Protein AF-A0A8X6MPZ2-F1 (afdb_monomer_lite)

Foldseek 3Di:
DVVVVVVVVVVVVVVVVVVVVVVVVVCLVVDPPPLSVVLVPDPDDVVSVVSVVVVVVVVVVVVVVVVVVVVVVVVPDDDDDDDDDDDPDDDDDDDDDDDPPD

pLDDT: mean 75.84, std 12.5, range [50.62, 95.56]

Radius of gyration: 30.94 Å; chains: 1; bounding box: 60×36×83 Å

Structure (mmCIF, N/CA/C/O backbone):
data_AF-A0A8X6MPZ2-F1
#
_entry.id   AF-A0A8X6MPZ2-F1
#
loop_
_atom_site.group_PDB
_atom_site.id
_atom_site.type_symbol
_atom_site.label_atom_id
_atom_site.label_alt_id
_atom_site.label_comp_id
_atom_site.label_asym_id
_atom_site.label_entity_id
_atom_site.label_seq_id
_atom_site.pdbx_PDB_ins_code
_atom_site.Cartn_x
_atom_site.Cartn_y
_atom_site.Cartn_z
_atom_site.occupancy
_atom_site.B_iso_or_equiv
_atom_site.auth_seq_id
_atom_site.auth_comp_id
_atom_site.auth_asym_id
_atom_site.auth_atom_id
_atom_site.pdbx_PDB_model_num
ATOM 1 N N . ASP A 1 1 ? 13.200 -24.434 33.448 1.00 60.41 1 ASP A N 1
ATOM 2 C CA . ASP A 1 1 ? 13.807 -23.261 32.797 1.00 60.41 1 ASP A CA 1
ATOM 3 C C . ASP A 1 1 ? 12.953 -22.696 31.654 1.00 60.41 1 ASP A C 1
ATOM 5 O O . ASP A 1 1 ? 12.446 -21.588 31.774 1.00 60.41 1 ASP A O 1
ATOM 9 N N . TYR A 1 2 ? 12.617 -23.511 30.650 1.00 50.62 2 TYR A N 1
ATOM 10 C CA . TYR A 1 2 ? 11.764 -23.177 29.489 1.00 50.62 2 TYR A CA 1
ATOM 11 C C . TYR A 1 2 ? 10.462 -22.388 29.786 1.00 50.62 2 TYR A C 1
ATOM 13 O O . TYR A 1 2 ? 10.103 -21.443 29.088 1.00 50.62 2 TYR A O 1
ATOM 21 N N . ASN A 1 3 ? 9.748 -22.718 30.869 1.00 51.31 3 ASN A N 1
ATOM 22 C CA . ASN A 1 3 ? 8.470 -22.078 31.224 1.00 51.31 3 ASN A CA 1
ATOM 23 C C . ASN A 1 3 ? 8.619 -20.595 31.657 1.00 51.31 3 ASN A C 1
ATOM 25 O O . ASN A 1 3 ? 7.688 -19.796 31.518 1.00 51.31 3 ASN A O 1
ATOM 29 N N . ARG A 1 4 ? 9.798 -20.201 32.165 1.00 54.12 4 ARG A N 1
ATOM 30 C CA . ARG A 1 4 ? 10.096 -18.825 32.604 1.00 54.12 4 ARG A CA 1
ATOM 31 C C . ARG A 1 4 ? 10.378 -17.913 31.402 1.00 54.12 4 ARG A C 1
ATOM 33 O O . ARG A 1 4 ? 9.921 -16.770 31.384 1.00 54.12 4 ARG A O 1
ATOM 40 N N . GLU A 1 5 ? 11.024 -18.449 30.369 1.00 58.06 5 GLU A N 1
ATOM 41 C CA . GLU A 1 5 ? 11.339 -17.746 29.119 1.00 58.06 5 GLU A CA 1
ATOM 42 C C . GLU A 1 5 ? 10.084 -17.470 28.263 1.00 58.06 5 GLU A C 1
ATOM 44 O O . GLU A 1 5 ? 9.913 -16.371 27.724 1.00 58.06 5 GLU A O 1
ATOM 49 N N . TYR A 1 6 ? 9.125 -18.409 28.235 1.00 57.31 6 TYR A N 1
ATOM 50 C CA . TYR A 1 6 ? 7.818 -18.214 27.585 1.00 57.31 6 TYR A CA 1
ATOM 51 C C . TYR A 1 6 ? 6.974 -17.127 28.260 1.00 57.31 6 TYR A C 1
ATOM 53 O O . TYR A 1 6 ? 6.375 -16.289 27.577 1.00 57.31 6 TYR A O 1
ATOM 61 N N . LYS A 1 7 ? 6.950 -17.082 29.601 1.00 57.81 7 LYS A N 1
ATOM 62 C CA . LYS A 1 7 ? 6.292 -15.984 30.334 1.00 57.81 7 LYS A CA 1
ATOM 63 C C . LYS A 1 7 ? 6.954 -14.633 30.046 1.00 57.81 7 LYS A C 1
ATOM 65 O O . LYS A 1 7 ? 6.240 -13.637 29.897 1.00 57.81 7 LYS A O 1
ATOM 70 N N . GLY A 1 8 ? 8.281 -14.603 29.908 1.00 58.81 8 GLY A N 1
ATOM 71 C CA . GLY A 1 8 ? 9.040 -13.415 29.508 1.00 58.81 8 GLY A CA 1
ATOM 72 C C . GLY A 1 8 ? 8.611 -12.889 28.136 1.00 58.81 8 GLY A C 1
ATOM 73 O O . GLY A 1 8 ? 8.176 -11.740 28.025 1.00 58.81 8 GLY A O 1
ATOM 74 N N . ASN A 1 9 ? 8.610 -13.753 27.119 1.00 58.50 9 ASN A N 1
ATOM 75 C CA . ASN A 1 9 ? 8.208 -13.403 25.752 1.00 58.50 9 ASN A CA 1
ATOM 76 C C . ASN A 1 9 ? 6.742 -12.946 25.649 1.00 58.50 9 ASN A C 1
ATOM 78 O O . ASN A 1 9 ? 6.442 -11.933 25.008 1.00 58.50 9 ASN A O 1
ATOM 82 N N . LEU A 1 10 ? 5.823 -13.630 26.338 1.00 60.06 10 LEU A N 1
ATOM 83 C CA . LEU A 1 10 ? 4.405 -13.264 26.352 1.00 60.06 10 LEU A CA 1
ATOM 84 C C . LEU A 1 10 ? 4.175 -11.894 27.010 1.00 60.06 10 LEU A C 1
ATOM 86 O O . LEU A 1 10 ? 3.390 -11.087 26.506 1.00 60.06 10 LEU A O 1
ATOM 90 N N . SER A 1 11 ? 4.880 -11.605 28.108 1.00 62.16 11 SER A N 1
ATOM 91 C CA . SER A 1 11 ? 4.786 -10.317 28.808 1.00 62.16 11 SER A CA 1
ATOM 92 C C . SER A 1 11 ? 5.341 -9.152 27.975 1.00 62.16 11 SER A C 1
ATOM 94 O O . SER A 1 11 ? 4.742 -8.072 27.948 1.00 62.16 11 SER A O 1
ATOM 96 N N . SER A 1 12 ? 6.416 -9.393 27.216 1.00 60.22 12 SER A N 1
ATOM 97 C CA . SER A 1 12 ? 7.041 -8.403 26.333 1.00 60.22 12 SER A CA 1
ATOM 98 C C . SER A 1 12 ? 6.142 -8.070 25.133 1.00 60.22 12 SER A C 1
ATOM 100 O O . SER A 1 12 ? 5.904 -6.898 24.818 1.00 60.22 12 SER A O 1
ATOM 102 N N . ARG A 1 13 ? 5.502 -9.089 24.541 1.00 59.03 13 ARG A N 1
ATOM 103 C CA . ARG A 1 13 ? 4.510 -8.928 23.462 1.00 59.03 13 ARG A CA 1
ATOM 104 C C . ARG A 1 13 ? 3.266 -8.160 23.929 1.00 59.03 13 ARG A C 1
ATOM 106 O O . ARG A 1 13 ? 2.779 -7.283 23.217 1.00 59.03 13 ARG A O 1
ATOM 113 N N . LYS A 1 14 ? 2.798 -8.420 25.157 1.00 64.19 14 LYS A N 1
ATOM 114 C CA . LYS A 1 14 ? 1.654 -7.721 25.779 1.00 64.19 14 LYS A CA 1
ATOM 115 C C . LYS A 1 14 ? 1.952 -6.235 26.026 1.00 64.19 14 LYS A C 1
ATOM 117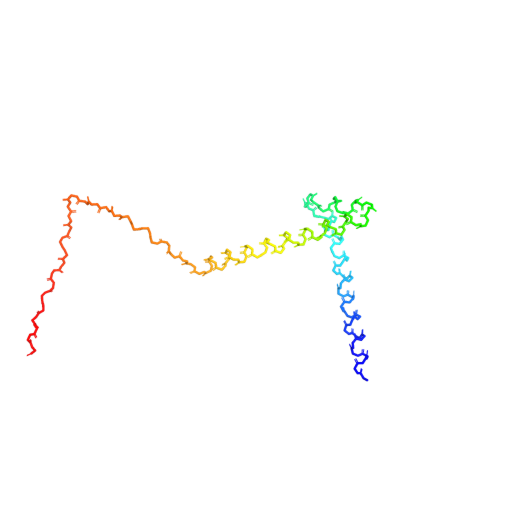 O O . LYS A 1 14 ? 1.082 -5.388 25.829 1.00 64.19 14 LYS A O 1
ATOM 122 N N . ARG A 1 15 ? 3.195 -5.902 26.397 1.00 66.38 15 ARG A N 1
ATOM 123 C CA . ARG A 1 15 ? 3.655 -4.519 26.617 1.00 66.38 15 ARG A CA 1
ATOM 124 C C . ARG A 1 15 ? 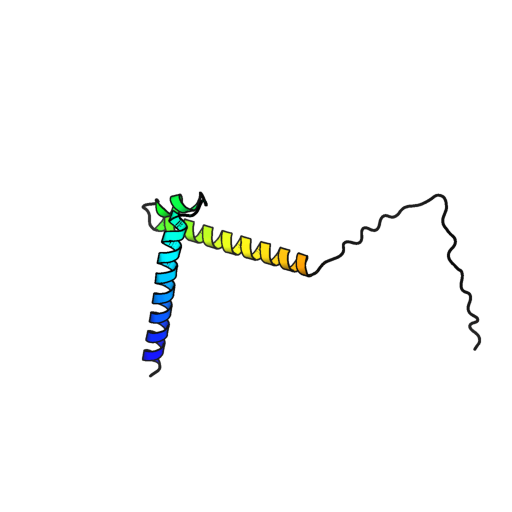3.776 -3.735 25.301 1.00 66.38 15 ARG A C 1
ATOM 126 O O . ARG A 1 15 ? 3.348 -2.582 25.257 1.00 66.38 15 ARG A O 1
ATOM 133 N N . SER A 1 16 ? 4.269 -4.368 24.232 1.00 63.22 16 SER A N 1
ATOM 134 C CA . SER A 1 16 ? 4.302 -3.780 22.881 1.00 63.22 16 SER A CA 1
ATOM 135 C C . SER A 1 16 ? 2.892 -3.521 22.336 1.00 63.22 16 SER A C 1
ATOM 137 O O . SER A 1 16 ? 2.579 -2.406 21.921 1.00 63.22 16 SER A O 1
ATOM 139 N N . PHE A 1 17 ? 1.990 -4.499 22.467 1.00 71.56 17 PHE A N 1
ATOM 140 C CA . PHE A 1 17 ? 0.594 -4.363 22.044 1.00 71.56 17 PHE A CA 1
ATOM 141 C C . PHE A 1 17 ? -0.162 -3.264 22.811 1.00 71.56 17 PHE A C 1
ATOM 143 O O . PHE A 1 17 ? -0.925 -2.509 22.214 1.00 71.56 17 PHE A O 1
ATOM 150 N N . ASN A 1 18 ? 0.083 -3.109 24.117 1.00 71.56 18 ASN A N 1
ATOM 151 C CA . ASN A 1 18 ? -0.519 -2.027 24.904 1.00 71.56 18 ASN A CA 1
ATOM 152 C C . ASN A 1 18 ? -0.033 -0.636 24.470 1.00 71.56 18 ASN A C 1
ATOM 154 O O . ASN A 1 18 ? -0.839 0.293 24.417 1.00 71.56 18 ASN A O 1
ATOM 158 N N . ARG A 1 19 ? 1.253 -0.489 24.122 1.00 74.81 19 ARG A N 1
ATOM 159 C CA . ARG A 1 19 ? 1.790 0.765 23.564 1.00 74.81 19 ARG A CA 1
ATOM 160 C C . ARG A 1 19 ? 1.194 1.063 22.191 1.00 74.81 19 ARG A C 1
ATOM 162 O O . ARG A 1 19 ? 0.766 2.189 21.956 1.00 74.81 19 ARG A O 1
ATOM 169 N N . PHE A 1 20 ? 1.082 0.048 21.338 1.00 75.19 20 PHE A N 1
ATOM 170 C CA . PHE A 1 20 ? 0.438 0.167 20.029 1.00 75.19 20 PHE A CA 1
ATOM 171 C C . PHE A 1 20 ? -1.042 0.543 20.151 1.00 75.19 20 PHE A C 1
ATOM 173 O O . PHE A 1 20 ? -1.513 1.425 19.451 1.00 75.19 20 PHE A O 1
ATOM 180 N N . SER A 1 21 ? -1.766 -0.059 21.095 1.00 73.69 21 SER A N 1
ATOM 181 C CA . SER A 1 21 ? -3.168 0.257 21.387 1.00 73.69 21 SER A CA 1
ATOM 182 C C . SER A 1 21 ? -3.345 1.691 21.893 1.00 73.69 21 SER A C 1
ATOM 184 O O . SER A 1 21 ? -4.262 2.387 21.460 1.00 73.69 21 SER A O 1
ATOM 186 N N . ALA A 1 22 ? -2.454 2.170 22.769 1.00 76.06 22 ALA A N 1
ATOM 187 C CA . ALA A 1 22 ? -2.464 3.559 23.226 1.00 76.06 22 ALA A CA 1
ATOM 188 C C . ALA A 1 22 ? -2.177 4.537 22.074 1.00 76.06 22 ALA A C 1
ATOM 190 O O . ALA A 1 22 ? -2.891 5.525 21.917 1.00 76.06 22 ALA A O 1
ATOM 191 N N . TYR A 1 23 ? -1.196 4.220 21.230 1.00 74.94 23 TYR A N 1
ATOM 192 C CA . TYR A 1 23 ? -0.840 5.022 20.063 1.00 74.94 23 TYR A CA 1
ATOM 193 C C . TYR A 1 23 ? -1.953 5.036 19.005 1.00 74.94 23 TYR A C 1
ATOM 195 O O . TYR A 1 23 ? -2.352 6.103 18.548 1.00 74.94 23 TYR A O 1
ATOM 203 N N . CYS A 1 24 ? -2.549 3.879 18.700 1.00 67.94 24 CYS A N 1
ATOM 204 C CA . CYS A 1 24 ? -3.720 3.770 17.834 1.00 67.94 24 CYS A CA 1
ATOM 205 C C . CYS A 1 24 ? -4.898 4.575 18.378 1.00 67.94 24 CYS A C 1
ATOM 207 O O . CYS A 1 24 ? -5.551 5.247 17.598 1.00 67.94 24 CYS A O 1
ATOM 209 N N . LYS A 1 25 ? -5.166 4.581 19.691 1.00 70.69 25 LYS A N 1
ATOM 210 C CA . LYS A 1 25 ? -6.235 5.419 20.270 1.00 70.69 25 LYS A CA 1
ATOM 211 C C . LYS A 1 25 ? -5.981 6.913 20.059 1.00 70.69 25 LYS A C 1
ATOM 213 O O . LYS A 1 25 ? -6.940 7.647 19.828 1.00 70.69 25 LYS A O 1
ATOM 218 N N . THR A 1 26 ? -4.728 7.355 20.135 1.00 75.38 26 THR A N 1
ATOM 219 C CA . THR A 1 26 ? -4.347 8.746 19.848 1.00 75.38 26 THR A CA 1
ATOM 220 C C . THR A 1 26 ? -4.498 9.059 18.363 1.00 75.38 26 THR A C 1
ATOM 222 O O . THR A 1 26 ? -5.156 10.036 18.012 1.00 75.38 26 THR A O 1
AT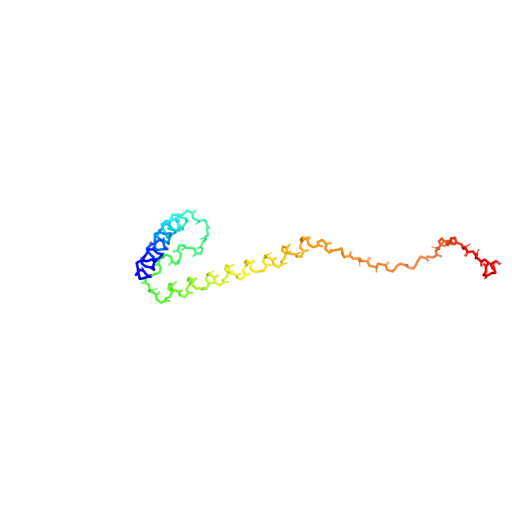OM 225 N N . LEU A 1 27 ? -3.997 8.185 17.487 1.00 71.31 27 LEU A N 1
ATOM 226 C CA . LEU A 1 27 ? -4.146 8.343 16.044 1.00 71.31 27 LEU A CA 1
ATOM 227 C C . LEU A 1 27 ? -5.613 8.312 15.617 1.00 71.31 27 LEU A C 1
ATOM 229 O O . LEU A 1 27 ? -6.023 9.185 14.868 1.00 71.31 27 LEU A O 1
ATOM 233 N N . CYS A 1 28 ? -6.446 7.411 16.142 1.00 62.78 28 CYS A N 1
ATOM 234 C CA . CYS A 1 28 ? -7.886 7.373 15.861 1.00 62.78 28 CYS A CA 1
ATOM 235 C C . CYS A 1 28 ? -8.593 8.691 16.172 1.00 62.78 28 CYS A C 1
ATOM 237 O O . CYS A 1 28 ? -9.560 9.025 15.497 1.00 62.78 28 CYS A O 1
ATOM 239 N N . LYS A 1 29 ? -8.148 9.413 17.208 1.00 66.50 29 LYS A N 1
ATOM 240 C CA . LYS A 1 29 ? -8.723 10.709 17.586 1.00 66.50 29 LYS A CA 1
ATOM 241 C C . LYS A 1 29 ? -8.257 11.850 16.679 1.00 66.50 29 LYS A C 1
ATOM 243 O O . LYS A 1 29 ? -8.987 12.820 16.537 1.00 66.50 29 LYS A O 1
ATOM 248 N N . GLN A 1 30 ? -7.068 11.737 16.087 1.00 68.00 30 GLN A N 1
ATOM 249 C CA . GLN A 1 30 ? -6.478 12.750 15.201 1.00 68.00 30 GLN A CA 1
ATOM 250 C C . GLN A 1 30 ? -6.576 12.409 13.706 1.00 68.00 30 GLN A C 1
ATOM 252 O O . GLN A 1 30 ? -6.157 13.199 12.865 1.00 68.00 30 GLN A O 1
ATOM 257 N N . SER A 1 31 ? -7.120 11.247 13.349 1.00 64.19 31 SER A N 1
ATOM 258 C CA . SER A 1 31 ? -7.210 10.807 11.958 1.00 64.19 31 SER A CA 1
ATOM 259 C C . SER A 1 31 ? -8.387 11.471 11.252 1.00 64.19 31 SER A C 1
ATOM 261 O O . SER A 1 31 ? -9.533 11.290 11.651 1.00 64.19 31 SER A O 1
ATOM 263 N N . LEU A 1 32 ? -8.111 12.127 10.123 1.00 65.38 32 LEU A N 1
ATOM 264 C CA . LEU A 1 32 ? -9.104 12.609 9.148 1.00 65.38 32 LEU A CA 1
ATOM 265 C C . LEU A 1 32 ? -9.810 11.475 8.372 1.00 65.38 32 LEU A C 1
ATOM 267 O O . LEU A 1 32 ? -10.627 11.730 7.490 1.00 65.38 32 LEU A O 1
ATOM 271 N N . ILE A 1 33 ? -9.513 10.211 8.689 1.00 66.56 33 ILE A N 1
ATOM 272 C CA . ILE A 1 33 ? -10.152 9.042 8.081 1.00 66.56 33 ILE A CA 1
ATOM 273 C C . ILE A 1 33 ? -11.568 8.914 8.655 1.00 66.56 33 ILE A C 1
ATOM 275 O O . ILE A 1 33 ? -11.775 8.391 9.753 1.00 66.56 33 ILE A O 1
ATOM 279 N N . THR A 1 34 ? -12.551 9.363 7.878 1.00 63.09 34 THR A N 1
ATOM 280 C CA . THR A 1 34 ? -13.995 9.371 8.186 1.00 63.09 34 THR A CA 1
ATOM 281 C C . THR A 1 34 ? -14.563 8.011 8.620 1.00 63.09 34 THR A C 1
ATOM 283 O O . THR A 1 34 ? -15.594 7.954 9.288 1.00 63.09 34 THR A O 1
ATOM 286 N N . GLY A 1 35 ? -13.880 6.903 8.311 1.00 61.12 35 GLY A N 1
ATOM 287 C CA . GLY A 1 35 ? -14.279 5.550 8.713 1.00 61.12 35 GLY A CA 1
ATOM 288 C C . GLY A 1 35 ? -13.981 5.181 10.175 1.00 61.12 35 GLY A C 1
ATOM 289 O O . GLY A 1 35 ? -14.662 4.326 10.743 1.00 61.12 35 GLY A O 1
ATOM 290 N N . PHE A 1 36 ? -13.003 5.821 10.822 1.00 61.97 36 PHE A N 1
ATOM 291 C CA . PHE A 1 36 ? -12.557 5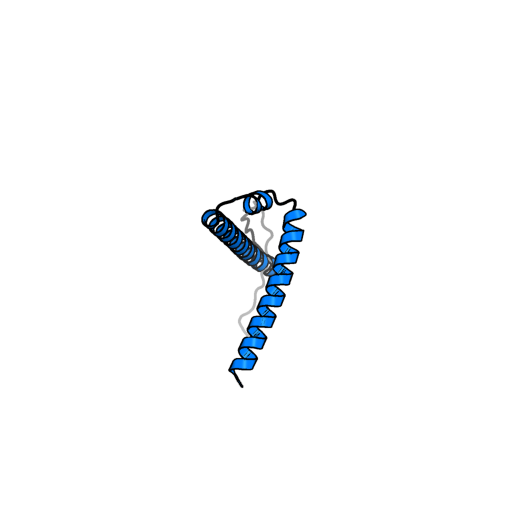.449 12.172 1.00 61.97 36 PHE A CA 1
ATOM 292 C C . PHE A 1 36 ? -13.492 5.845 13.340 1.00 61.97 36 PHE A C 1
ATOM 294 O O . PHE A 1 36 ? -13.672 5.018 14.245 1.00 61.97 36 PHE A O 1
ATOM 301 N N . PRO A 1 37 ? -14.147 7.029 13.365 1.00 57.22 37 PRO A N 1
ATOM 302 C CA . PRO A 1 37 ? -15.044 7.391 14.471 1.00 57.22 37 PRO A CA 1
ATOM 303 C C . PRO A 1 37 ? -16.303 6.505 14.546 1.00 57.22 37 PRO A C 1
ATOM 305 O O . PRO A 1 37 ? -16.796 6.215 15.639 1.00 57.22 37 PRO A O 1
ATOM 308 N N . VAL A 1 38 ? -16.774 5.973 13.410 1.00 61.22 38 VAL A N 1
ATOM 309 C CA . VAL A 1 38 ? -17.929 5.052 13.333 1.00 61.22 38 VAL A CA 1
ATOM 310 C C . VAL A 1 38 ? -17.641 3.697 14.002 1.00 61.22 38 VAL A C 1
ATOM 312 O O . VAL A 1 38 ? -18.532 3.085 14.602 1.00 61.22 38 VAL A O 1
ATOM 315 N N . ILE A 1 39 ? -16.390 3.228 13.947 1.00 56.78 39 ILE A N 1
ATOM 316 C CA . ILE A 1 39 ? -15.948 1.973 14.581 1.00 56.78 39 ILE A CA 1
ATOM 317 C C . ILE A 1 39 ? -15.801 2.161 16.101 1.00 56.78 39 ILE A C 1
ATOM 319 O O . ILE A 1 39 ? -16.090 1.249 16.884 1.00 56.78 39 ILE A O 1
ATOM 323 N N . ALA A 1 40 ? -15.396 3.357 16.542 1.00 59.78 40 ALA A N 1
ATOM 324 C CA . ALA A 1 40 ? -15.257 3.684 17.959 1.00 59.78 40 ALA A CA 1
ATOM 325 C C . ALA A 1 40 ? -16.616 3.818 18.675 1.00 59.78 40 ALA A C 1
ATOM 327 O O . ALA A 1 40 ? -16.736 3.336 19.803 1.00 59.78 40 ALA A O 1
ATOM 328 N N . SER A 1 41 ? -17.624 4.391 18.004 1.00 62.81 41 SER A N 1
ATOM 329 C CA . SER A 1 41 ? -18.930 4.759 18.586 1.00 62.81 41 SER A CA 1
ATOM 330 C C . SER A 1 41 ? -19.964 3.613 18.668 1.00 62.81 41 SER A C 1
ATOM 332 O O . SER A 1 41 ? -20.999 3.734 19.318 1.00 62.81 41 SER A O 1
ATOM 334 N N . THR A 1 42 ? -19.706 2.452 18.051 1.00 60.72 42 THR A N 1
ATOM 335 C CA . THR A 1 42 ? -20.659 1.321 18.068 1.00 60.72 42 THR A CA 1
ATOM 336 C C . THR A 1 42 ? -20.642 0.574 19.418 1.00 60.72 42 THR A C 1
ATOM 338 O O . THR A 1 42 ? -19.602 0.064 19.842 1.00 60.72 42 THR A O 1
ATOM 341 N N . ARG A 1 43 ? -21.813 0.481 20.072 1.00 60.00 43 ARG A N 1
ATOM 342 C CA . ARG A 1 43 ? -22.047 -0.111 21.412 1.00 60.00 43 ARG A CA 1
ATOM 343 C C . ARG A 1 43 ? -22.023 -1.652 21.446 1.00 60.00 43 ARG A C 1
ATOM 345 O O . ARG A 1 43 ? -21.829 -2.222 22.515 1.00 60.00 43 ARG A O 1
ATOM 352 N N . SER A 1 44 ? -22.201 -2.333 20.310 1.00 65.56 44 SER A N 1
ATOM 353 C CA . SER A 1 44 ? -22.275 -3.801 20.225 1.00 65.56 44 SER A CA 1
ATOM 354 C C . SER A 1 44 ? -20.934 -4.447 19.836 1.00 65.56 44 SER A C 1
ATOM 356 O O . SER A 1 44 ? -20.354 -4.169 18.785 1.00 65.56 44 SER A O 1
ATOM 358 N N . LEU A 1 45 ? -20.448 -5.353 20.693 1.00 66.44 45 LEU A N 1
ATOM 359 C CA . LEU A 1 45 ? -19.182 -6.079 20.525 1.00 66.44 45 LEU A CA 1
ATOM 360 C C . LEU A 1 45 ? -19.055 -6.874 19.202 1.00 66.44 45 LEU A C 1
ATOM 362 O O . LEU A 1 45 ? -18.007 -6.735 18.569 1.00 66.44 45 LEU A O 1
ATOM 366 N N . PRO A 1 46 ? -20.060 -7.644 18.725 1.00 73.75 46 PRO A N 1
ATOM 367 C CA . PRO A 1 46 ? -19.885 -8.477 17.526 1.00 73.75 46 PRO A CA 1
ATOM 368 C C . PRO A 1 46 ? -19.831 -7.669 16.219 1.00 73.75 46 PRO A C 1
ATOM 370 O O . PRO A 1 46 ? -19.079 -7.998 15.307 1.00 73.75 46 PRO A O 1
ATOM 373 N N . HIS A 1 47 ? -20.566 -6.558 16.123 1.00 72.25 47 HIS A N 1
ATOM 374 C CA . HIS A 1 47 ? -20.498 -5.689 14.940 1.00 72.25 47 HIS A CA 1
ATOM 375 C C . HIS A 1 47 ? -19.182 -4.906 14.884 1.00 72.25 47 HIS A C 1
ATOM 377 O O . HIS A 1 47 ? -18.690 -4.578 13.803 1.00 72.25 47 HIS A O 1
ATOM 383 N N . LYS A 1 48 ? -18.592 -4.614 16.049 1.00 76.00 48 LYS A N 1
ATOM 384 C CA . LYS A 1 48 ? -17.309 -3.919 16.153 1.00 76.00 48 LYS A CA 1
ATOM 385 C C . LYS A 1 48 ? -16.151 -4.801 15.691 1.00 76.00 48 LYS A C 1
ATOM 387 O O . LYS A 1 48 ? -15.296 -4.320 14.951 1.00 76.00 48 LYS A O 1
ATOM 392 N N . THR A 1 49 ? -16.141 -6.079 16.073 1.00 79.31 49 THR A N 1
ATOM 393 C CA . THR A 1 49 ? -15.110 -7.029 15.625 1.00 79.31 49 THR A CA 1
ATOM 394 C C . THR A 1 49 ? -15.194 -7.288 14.125 1.00 79.31 49 THR A C 1
ATOM 396 O O . THR A 1 49 ? -14.160 -7.251 13.463 1.00 79.31 49 THR A O 1
ATOM 399 N N . LEU A 1 50 ? -16.400 -7.444 13.564 1.00 81.56 50 LEU A N 1
ATOM 400 C CA . LEU A 1 50 ? -16.587 -7.627 12.120 1.00 81.56 50 LEU A CA 1
ATOM 401 C C . LEU A 1 50 ? -16.107 -6.406 11.323 1.00 81.56 50 LEU A C 1
ATOM 403 O O . LEU A 1 50 ? -15.373 -6.561 10.351 1.00 81.56 50 LEU A O 1
ATOM 407 N N . LYS A 1 51 ? -16.440 -5.184 11.760 1.00 77.38 51 LYS A N 1
ATOM 408 C CA . LYS A 1 51 ? -15.958 -3.954 11.104 1.00 77.38 51 LYS A CA 1
ATOM 409 C C . LYS A 1 51 ? -14.434 -3.827 11.137 1.00 77.38 51 LYS A C 1
ATOM 411 O O . LYS A 1 51 ? -13.838 -3.450 10.133 1.00 77.38 51 LYS A O 1
ATOM 416 N N . ILE A 1 52 ? -13.802 -4.156 12.266 1.00 81.75 52 ILE A N 1
ATOM 417 C CA . ILE A 1 52 ? -12.335 -4.158 12.379 1.00 81.75 52 ILE A CA 1
ATOM 418 C C . ILE A 1 52 ? -11.734 -5.220 11.456 1.00 81.75 52 ILE A C 1
ATOM 420 O O . ILE A 1 52 ? -10.751 -4.943 10.778 1.00 81.75 52 ILE A O 1
ATOM 424 N N . PHE A 1 53 ? -12.329 -6.410 11.396 1.00 86.00 53 PHE A N 1
ATOM 425 C CA . PHE A 1 53 ? -11.855 -7.485 10.532 1.00 86.00 53 PHE A CA 1
ATOM 426 C C . PHE A 1 53 ? -11.908 -7.094 9.052 1.00 86.00 53 PHE A C 1
ATOM 428 O O . PHE A 1 53 ? -10.903 -7.210 8.356 1.00 86.00 53 PHE A O 1
ATOM 435 N N . VAL A 1 54 ? -13.035 -6.542 8.594 1.00 86.81 54 VAL A N 1
ATOM 436 C CA . VAL A 1 54 ? -13.180 -6.027 7.223 1.00 86.81 54 VAL A CA 1
ATOM 437 C C . VAL A 1 54 ? -12.156 -4.926 6.940 1.00 86.81 54 VAL A C 1
ATOM 439 O O . VAL A 1 54 ? -11.509 -4.947 5.900 1.00 86.81 54 VAL A O 1
ATOM 442 N N . PHE A 1 55 ? -11.940 -4.003 7.880 1.00 84.19 55 PHE A N 1
ATOM 443 C CA . PHE A 1 55 ? -10.942 -2.944 7.726 1.00 84.19 55 PHE A CA 1
ATOM 444 C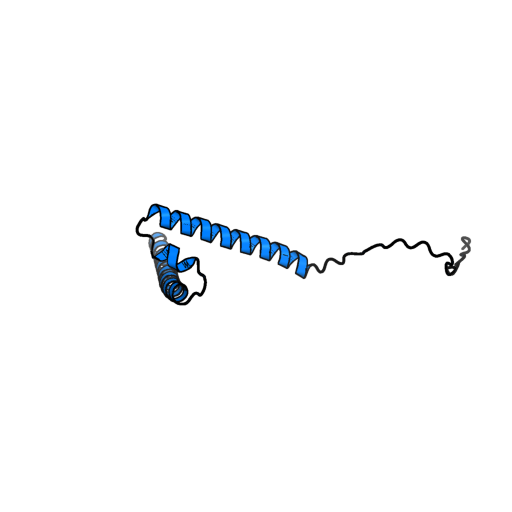 C . PHE A 1 55 ? -9.514 -3.489 7.590 1.00 84.19 55 PHE A C 1
ATOM 446 O O . PHE A 1 55 ? -8.763 -3.053 6.719 1.00 84.19 55 PHE A O 1
ATOM 453 N N . VAL A 1 56 ? -9.145 -4.471 8.416 1.00 87.38 56 VAL A N 1
ATOM 454 C CA . VAL A 1 56 ? -7.839 -5.138 8.329 1.00 87.38 56 VAL A CA 1
ATOM 455 C C . VAL A 1 56 ? -7.696 -5.857 6.990 1.00 87.38 56 VAL A C 1
ATOM 457 O O . VAL A 1 56 ? -6.664 -5.705 6.341 1.00 87.38 56 VAL A O 1
ATOM 460 N N . LEU A 1 57 ? -8.732 -6.567 6.535 1.00 90.94 57 LEU A N 1
ATOM 461 C CA . LEU A 1 57 ? -8.731 -7.202 5.216 1.00 90.94 57 LEU A CA 1
ATOM 462 C C . LEU A 1 57 ? -8.539 -6.182 4.088 1.00 90.94 57 LEU A C 1
ATOM 464 O O . LEU A 1 57 ? -7.721 -6.418 3.200 1.00 90.94 57 LEU A O 1
ATOM 468 N N . CYS A 1 58 ? -9.222 -5.036 4.138 1.00 88.50 58 CYS A N 1
ATOM 469 C CA . CYS A 1 58 ? -9.048 -3.969 3.153 1.00 88.50 58 CYS A CA 1
ATOM 470 C C . CYS A 1 58 ? -7.621 -3.409 3.154 1.00 88.50 58 CYS A C 1
ATOM 472 O O . CYS A 1 58 ? -7.050 -3.223 2.082 1.00 88.50 58 CYS A O 1
ATOM 474 N N . ILE A 1 59 ? -7.017 -3.182 4.326 1.00 90.00 59 ILE A N 1
ATOM 475 C CA . ILE A 1 59 ? -5.619 -2.732 4.417 1.00 90.00 59 ILE A CA 1
ATOM 476 C C . ILE A 1 59 ? -4.674 -3.779 3.829 1.00 90.00 59 ILE A C 1
ATOM 478 O O . ILE A 1 59 ? -3.787 -3.433 3.051 1.00 90.00 59 ILE A O 1
ATOM 482 N N . CYS A 1 60 ? -4.857 -5.055 4.170 1.00 94.38 60 CYS A N 1
ATOM 483 C CA . CYS A 1 60 ? -4.032 -6.132 3.632 1.00 94.38 60 CYS A CA 1
ATOM 484 C C . CYS A 1 60 ? -4.155 -6.231 2.106 1.00 94.38 60 CYS A C 1
ATOM 486 O O . CYS A 1 60 ? -3.135 -6.313 1.424 1.00 94.38 60 CYS A O 1
ATOM 488 N N . GLY A 1 61 ? -5.378 -6.168 1.569 1.00 92.94 61 GLY A N 1
ATOM 489 C CA . GLY A 1 61 ? -5.625 -6.167 0.127 1.00 92.94 61 GLY A CA 1
ATOM 490 C C . GLY A 1 61 ? -4.989 -4.965 -0.572 1.00 92.94 61 GLY A C 1
ATOM 491 O O . GLY A 1 61 ? -4.290 -5.130 -1.569 1.00 92.94 61 GLY A O 1
ATOM 492 N N . PHE A 1 62 ? -5.141 -3.768 -0.001 1.00 92.75 62 PHE A N 1
ATOM 493 C CA . PHE A 1 62 ? -4.523 -2.548 -0.517 1.00 92.75 62 PHE A CA 1
ATOM 494 C C . PHE A 1 62 ? -2.992 -2.642 -0.550 1.00 92.75 62 PHE A C 1
ATOM 496 O O . PHE A 1 62 ? -2.370 -2.318 -1.563 1.00 92.75 62 PHE A O 1
ATOM 503 N N . LEU A 1 63 ? -2.374 -3.125 0.531 1.00 94.69 63 LEU A N 1
ATOM 504 C CA . LEU A 1 63 ? -0.923 -3.304 0.599 1.00 94.69 63 LEU A CA 1
ATOM 505 C C . LEU A 1 63 ? -0.434 -4.361 -0.392 1.00 94.69 63 LEU A C 1
ATOM 507 O O . LEU A 1 63 ? 0.608 -4.166 -1.020 1.00 94.69 63 LEU A O 1
ATOM 511 N N . TYR A 1 64 ? -1.185 -5.451 -0.565 1.00 95.56 64 TYR A N 1
ATOM 512 C CA . TYR A 1 64 ? -0.870 -6.484 -1.547 1.00 95.56 64 TYR A CA 1
ATOM 513 C C . TYR A 1 64 ? -0.889 -5.917 -2.969 1.00 95.56 64 TYR A C 1
ATOM 515 O O . TYR A 1 64 ? 0.100 -6.037 -3.694 1.00 95.56 64 TYR A O 1
ATOM 523 N N . GLN A 1 65 ? -1.972 -5.228 -3.339 1.00 93.81 65 GLN A N 1
ATOM 524 C CA . GLN A 1 65 ? -2.117 -4.633 -4.666 1.00 93.81 65 GLN A CA 1
ATOM 525 C C . GLN A 1 65 ? -1.059 -3.556 -4.929 1.00 93.81 65 GLN A C 1
ATOM 527 O O . GLN A 1 65 ? -0.430 -3.550 -5.986 1.00 93.81 65 GLN A O 1
ATOM 532 N N . THR A 1 66 ? -0.797 -2.694 -3.945 1.00 95.25 66 THR A N 1
ATOM 533 C CA . THR A 1 66 ? 0.242 -1.659 -4.043 1.00 95.25 66 THR A CA 1
ATOM 534 C C . THR A 1 66 ? 1.627 -2.281 -4.211 1.00 95.25 66 THR A C 1
ATOM 536 O O . THR A 1 66 ? 2.411 -1.820 -5.034 1.00 95.25 66 THR A O 1
ATOM 539 N N . SER A 1 67 ? 1.928 -3.365 -3.491 1.00 93.00 67 SER A N 1
ATOM 540 C CA . SER A 1 67 ? 3.213 -4.067 -3.611 1.00 93.00 67 SER A CA 1
ATOM 541 C C . SER A 1 67 ? 3.385 -4.734 -4.976 1.00 93.00 67 SER A C 1
ATOM 543 O O . SER A 1 67 ? 4.485 -4.728 -5.527 1.00 93.00 67 SER A O 1
ATOM 545 N N . ALA A 1 68 ? 2.313 -5.300 -5.535 1.00 91.00 68 ALA A N 1
ATOM 546 C CA . ALA A 1 68 ? 2.332 -5.878 -6.875 1.00 91.00 68 ALA A CA 1
ATOM 547 C C . ALA A 1 68 ? 2.620 -4.805 -7.936 1.00 91.00 68 ALA A C 1
ATOM 549 O O . ALA A 1 68 ? 3.495 -4.994 -8.782 1.00 91.00 68 ALA A O 1
ATOM 550 N N . PHE A 1 69 ? 1.957 -3.651 -7.836 1.00 89.12 69 PHE A N 1
ATOM 551 C CA . PHE A 1 69 ? 2.214 -2.516 -8.720 1.00 89.12 69 PHE A CA 1
ATOM 552 C C . PHE A 1 69 ? 3.632 -1.960 -8.545 1.00 89.12 69 PHE A C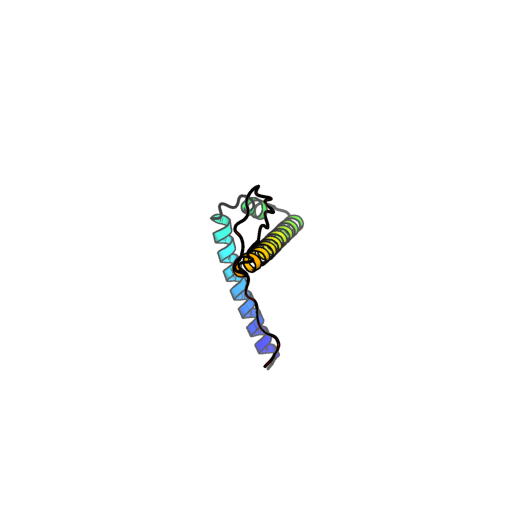 1
ATOM 554 O O . PHE A 1 69 ? 4.315 -1.676 -9.523 1.00 89.12 69 PHE A O 1
ATOM 561 N N . LEU A 1 70 ? 4.120 -1.878 -7.306 1.00 91.19 70 LEU A N 1
ATOM 562 C CA . LEU A 1 70 ? 5.476 -1.421 -7.013 1.00 91.19 70 LEU A CA 1
ATOM 563 C C . LEU A 1 70 ? 6.540 -2.340 -7.629 1.00 91.19 70 LEU A C 1
ATOM 565 O O . LEU A 1 70 ? 7.543 -1.854 -8.140 1.00 91.19 70 LEU A O 1
ATOM 569 N N . ARG A 1 71 ? 6.324 -3.661 -7.629 1.00 89.00 71 ARG A N 1
ATOM 570 C CA . ARG A 1 71 ? 7.218 -4.603 -8.324 1.00 89.00 71 ARG A CA 1
ATOM 571 C C . ARG A 1 71 ? 7.237 -4.365 -9.828 1.00 89.00 71 ARG A C 1
ATOM 573 O O . ARG A 1 71 ? 8.311 -4.384 -10.419 1.00 89.00 71 ARG A O 1
ATOM 580 N N . LEU A 1 72 ? 6.071 -4.125 -10.424 1.00 88.06 72 LEU A N 1
ATOM 581 C CA . LEU A 1 72 ? 5.965 -3.798 -11.843 1.00 88.06 72 LEU A CA 1
ATOM 582 C C . LEU A 1 72 ? 6.671 -2.473 -12.162 1.00 88.06 72 LEU A C 1
ATOM 584 O O . LEU A 1 72 ? 7.378 -2.389 -13.157 1.00 88.06 72 LEU A O 1
ATOM 588 N N . TYR A 1 73 ? 6.559 -1.478 -11.281 1.00 85.50 73 TYR A N 1
ATOM 589 C CA . TYR A 1 73 ? 7.261 -0.201 -11.410 1.00 85.50 73 TYR A CA 1
ATOM 590 C C . TYR A 1 73 ? 8.789 -0.359 -11.339 1.00 85.50 73 TYR A C 1
ATOM 592 O O . TYR A 1 73 ? 9.506 0.169 -12.182 1.00 85.50 73 TYR A O 1
ATOM 600 N N . ILE A 1 74 ? 9.299 -1.129 -10.370 1.00 87.81 74 ILE A N 1
ATOM 601 C CA . ILE A 1 74 ? 10.745 -1.364 -10.201 1.00 87.81 74 ILE A CA 1
ATOM 602 C C . ILE A 1 74 ? 11.332 -2.184 -11.358 1.00 87.81 74 ILE A C 1
ATOM 604 O O . ILE A 1 74 ? 12.509 -2.035 -11.674 1.00 87.81 74 ILE A O 1
ATOM 608 N N . ALA A 1 75 ? 10.536 -3.045 -11.992 1.00 87.62 75 ALA A N 1
ATOM 609 C CA . ALA A 1 75 ? 10.987 -3.863 -13.113 1.00 87.62 75 ALA A CA 1
ATOM 610 C C . ALA A 1 75 ? 11.202 -3.067 -14.415 1.00 87.62 75 ALA A C 1
ATOM 612 O O . ALA A 1 75 ? 11.709 -3.650 -15.368 1.00 87.62 75 ALA A O 1
ATOM 613 N N . TYR A 1 76 ? 10.814 -1.781 -14.464 1.00 79.69 76 TYR A N 1
ATOM 614 C CA . TYR A 1 76 ? 10.882 -0.917 -15.653 1.00 79.69 76 TYR A CA 1
ATOM 615 C C . TYR A 1 76 ? 10.542 -1.650 -16.965 1.00 79.69 76 TYR A C 1
ATOM 617 O O . TYR A 1 76 ? 11.336 -1.614 -17.908 1.00 79.69 76 TYR A O 1
ATOM 625 N N . PRO A 1 77 ? 9.396 -2.356 -17.053 1.00 80.75 77 PRO A N 1
ATOM 626 C CA . PRO A 1 77 ? 9.045 -3.036 -18.286 1.00 80.75 77 PRO A CA 1
ATOM 627 C C . PRO A 1 77 ? 8.818 -1.983 -19.373 1.00 80.75 77 PRO A C 1
ATOM 629 O O . PRO A 1 77 ? 7.929 -1.136 -19.259 1.00 80.75 77 PRO A O 1
ATOM 632 N N . THR A 1 78 ? 9.634 -2.016 -20.422 1.00 76.31 78 THR A N 1
ATOM 633 C CA . THR A 1 78 ? 9.437 -1.169 -21.594 1.00 76.31 78 THR A CA 1
ATOM 634 C C . THR A 1 78 ? 8.340 -1.777 -22.457 1.00 76.31 78 THR A C 1
ATOM 636 O O . THR A 1 78 ? 8.424 -2.925 -22.892 1.00 76.31 78 THR A O 1
ATOM 639 N N . MET A 1 79 ? 7.283 -1.007 -22.699 1.00 74.75 79 MET A N 1
ATOM 640 C CA . MET A 1 79 ? 6.273 -1.371 -23.686 1.00 74.75 79 MET A CA 1
ATOM 641 C C . MET A 1 79 ? 6.805 -0.933 -25.052 1.00 74.75 79 MET A C 1
ATOM 643 O O . MET A 1 79 ? 6.979 0.262 -25.286 1.00 74.75 79 MET A O 1
ATOM 647 N N . VAL A 1 80 ? 7.121 -1.890 -25.926 1.00 71.62 80 VAL A N 1
ATOM 648 C CA . VAL A 1 80 ? 7.468 -1.595 -27.322 1.00 71.62 80 VAL A CA 1
ATOM 649 C C . VAL A 1 80 ? 6.167 -1.553 -28.108 1.00 71.62 80 VAL A C 1
ATOM 651 O O . VAL A 1 80 ? 5.550 -2.587 -28.350 1.00 71.62 80 VAL A O 1
ATOM 654 N N . ASP A 1 81 ? 5.743 -0.347 -28.465 1.00 76.25 81 ASP A N 1
ATOM 655 C CA . ASP A 1 81 ? 4.614 -0.138 -29.362 1.00 76.25 81 ASP A CA 1
ATOM 656 C C . ASP A 1 81 ? 5.123 -0.229 -30.805 1.00 76.25 81 ASP A C 1
ATOM 658 O O . ASP A 1 81 ? 5.844 0.647 -31.285 1.00 76.25 81 ASP A O 1
ATOM 662 N N . ILE A 1 82 ? 4.838 -1.351 -31.469 1.00 77.00 82 ILE A N 1
ATOM 663 C CA . ILE A 1 82 ? 5.287 -1.603 -32.841 1.00 77.00 82 ILE A CA 1
ATOM 664 C C . ILE A 1 82 ? 4.234 -1.014 -33.774 1.00 77.00 82 ILE A C 1
ATOM 666 O O . ILE A 1 82 ? 3.266 -1.680 -34.142 1.00 77.00 82 ILE A O 1
ATOM 670 N N . GLN A 1 83 ? 4.414 0.249 -34.141 1.00 77.88 83 GLN A N 1
ATOM 671 C CA . GLN A 1 83 ? 3.587 0.883 -35.160 1.00 77.88 83 GLN A CA 1
ATOM 672 C C . GLN A 1 83 ? 4.131 0.495 -36.532 1.00 77.88 83 GLN A C 1
ATOM 674 O O . GLN A 1 83 ? 5.262 0.823 -36.888 1.00 77.88 83 GLN A O 1
ATOM 679 N N . ILE A 1 84 ? 3.340 -0.277 -37.275 1.00 80.94 84 ILE A N 1
ATOM 680 C CA . ILE A 1 84 ? 3.668 -0.685 -38.639 1.00 80.94 84 ILE A CA 1
ATOM 681 C C . ILE A 1 84 ? 3.146 0.415 -39.556 1.00 80.94 84 ILE A C 1
ATOM 683 O O . ILE A 1 84 ? 1.943 0.519 -39.789 1.00 80.94 84 ILE A O 1
ATOM 687 N N . GLU A 1 85 ? 4.058 1.250 -40.037 1.00 82.69 85 GLU A N 1
ATOM 688 C CA . GLU A 1 85 ? 3.776 2.255 -41.054 1.00 82.69 85 GLU A CA 1
ATOM 689 C C . GLU A 1 85 ? 4.298 1.751 -42.405 1.00 82.69 85 GLU A C 1
ATOM 691 O O . GLU A 1 85 ? 5.412 1.230 -42.497 1.00 82.69 85 GLU A O 1
ATOM 696 N N . ASN A 1 86 ? 3.480 1.873 -43.452 1.00 81.75 86 ASN A N 1
ATOM 697 C CA . ASN A 1 86 ? 3.829 1.514 -44.826 1.00 81.75 86 ASN A CA 1
ATOM 698 C C . ASN A 1 86 ? 4.069 2.807 -45.623 1.00 81.75 86 ASN A C 1
ATOM 700 O O . ASN A 1 86 ? 3.123 3.315 -46.226 1.00 81.75 86 ASN A O 1
ATOM 704 N N . PRO A 1 87 ? 5.289 3.370 -45.607 1.00 85.88 87 PRO A N 1
ATOM 705 C CA . PRO A 1 87 ? 5.584 4.597 -46.335 1.00 85.88 87 PRO A CA 1
ATOM 706 C C . PRO A 1 87 ? 5.703 4.341 -47.846 1.00 85.88 87 PRO A C 1
ATOM 708 O O . PRO A 1 87 ? 6.159 3.280 -48.275 1.00 85.88 87 PRO A O 1
ATOM 711 N N . ASP A 1 88 ? 5.351 5.345 -48.655 1.00 85.94 88 ASP A N 1
ATOM 712 C CA . ASP A 1 88 ? 5.472 5.303 -50.125 1.00 85.94 88 ASP A CA 1
ATOM 713 C C . ASP A 1 88 ? 6.936 5.268 -50.611 1.00 85.94 88 ASP A C 1
ATOM 715 O O . ASP A 1 88 ? 7.217 4.886 -51.748 1.00 85.94 88 ASP A O 1
ATOM 719 N N . VAL A 1 89 ? 7.881 5.662 -49.750 1.00 84.50 89 VAL A N 1
ATOM 720 C CA . VAL A 1 89 ? 9.325 5.658 -50.013 1.00 84.50 89 VAL A CA 1
ATOM 721 C C . VAL A 1 89 ? 10.074 5.037 -48.833 1.00 84.50 89 VAL A C 1
ATOM 723 O O . VAL A 1 89 ? 9.769 5.318 -47.676 1.00 84.50 89 VAL A O 1
ATOM 726 N N . VAL A 1 90 ? 11.059 4.182 -49.119 1.00 86.56 90 VAL A N 1
ATOM 727 C CA . VAL A 1 90 ? 11.881 3.494 -48.111 1.00 86.56 90 VAL A CA 1
ATOM 728 C C . VAL A 1 90 ? 13.351 3.687 -48.461 1.00 86.56 90 VAL A C 1
ATOM 730 O O . VAL A 1 90 ? 13.754 3.455 -49.601 1.00 86.56 90 VAL A O 1
ATOM 733 N N . GLU A 1 91 ? 14.153 4.094 -47.478 1.00 87.06 91 GLU A N 1
ATOM 734 C CA . GLU A 1 91 ? 15.605 4.206 -47.628 1.00 87.06 91 GLU A CA 1
ATOM 735 C C . GLU A 1 91 ? 16.232 2.821 -47.812 1.00 87.06 91 GLU A C 1
ATOM 737 O O . GLU A 1 91 ? 15.971 1.888 -47.047 1.00 87.06 91 GLU A O 1
ATOM 742 N N . LEU A 1 92 ? 17.068 2.678 -48.842 1.00 88.88 92 LEU A N 1
ATOM 743 C CA . LEU A 1 92 ? 17.675 1.395 -49.171 1.00 88.88 92 LEU A CA 1
ATOM 744 C C . LEU A 1 92 ? 18.764 1.051 -48.133 1.00 88.88 92 LEU A C 1
ATOM 746 O O . LEU A 1 92 ? 19.696 1.841 -47.953 1.00 88.88 92 LEU A O 1
ATOM 750 N N . PRO A 1 93 ? 18.705 -0.110 -47.453 1.00 91.75 93 PRO A N 1
ATOM 751 C CA . PRO A 1 93 ? 19.734 -0.484 -46.492 1.00 91.75 93 PRO A CA 1
ATOM 752 C C . PRO A 1 93 ? 21.055 -0.808 -47.197 1.00 91.75 93 PRO A C 1
ATOM 754 O O . PRO A 1 93 ? 21.086 -1.234 -48.353 1.00 91.75 93 PRO A O 1
ATOM 757 N N . ALA A 1 94 ? 22.165 -0.657 -46.474 1.00 91.50 94 ALA A N 1
ATOM 758 C CA . ALA A 1 94 ? 23.475 -1.051 -46.974 1.00 91.50 94 ALA A CA 1
ATOM 759 C C . ALA A 1 94 ? 23.514 -2.568 -47.226 1.00 91.50 94 ALA A C 1
ATOM 761 O O . ALA A 1 94 ? 23.348 -3.372 -46.307 1.00 91.50 94 ALA A O 1
ATOM 762 N N . ILE A 1 95 ? 23.746 -2.959 -48.479 1.00 91.38 95 ILE A N 1
ATOM 763 C CA . ILE A 1 95 ? 23.889 -4.362 -48.864 1.00 91.38 95 ILE A CA 1
ATOM 764 C C . ILE A 1 95 ? 25.354 -4.762 -48.708 1.00 91.38 95 ILE A C 1
ATOM 766 O O . ILE A 1 95 ? 26.216 -4.328 -49.470 1.00 91.38 95 ILE A O 1
ATOM 770 N N . SER A 1 96 ? 25.627 -5.617 -47.726 1.00 91.94 96 SER A N 1
ATOM 771 C CA . SER A 1 96 ? 26.955 -6.191 -47.508 1.00 91.94 96 SER A CA 1
ATOM 772 C C . SER A 1 96 ? 27.027 -7.584 -48.127 1.00 91.94 96 SER A C 1
ATOM 774 O O . SER A 1 96 ? 26.329 -8.497 -47.689 1.00 91.94 96 SER A O 1
ATOM 776 N N . LEU A 1 97 ? 27.883 -7.755 -49.137 1.00 90.94 97 LEU A N 1
ATOM 777 C CA . LEU A 1 97 ? 28.164 -9.050 -49.760 1.00 90.94 97 LEU A CA 1
ATOM 778 C C . LEU A 1 97 ? 29.474 -9.615 -49.209 1.00 90.94 97 LEU A C 1
ATOM 780 O O . LEU A 1 97 ? 30.489 -8.922 -49.176 1.00 90.94 97 LEU A O 1
ATOM 784 N N . CYS A 1 98 ? 29.455 -10.883 -48.797 1.00 89.94 98 CYS A N 1
ATOM 785 C CA . CYS A 1 98 ? 30.646 -11.606 -48.361 1.00 89.94 98 CYS A CA 1
ATOM 786 C C . CYS A 1 98 ? 30.952 -12.752 -49.331 1.00 89.94 98 CYS A C 1
ATOM 788 O O . CYS A 1 98 ? 30.045 -13.459 -49.773 1.00 89.94 98 CYS A O 1
ATOM 790 N N . ASN A 1 99 ? 32.236 -12.950 -49.637 1.00 88.38 99 ASN A N 1
ATOM 791 C CA . ASN A 1 99 ? 32.701 -14.126 -50.359 1.00 88.38 99 ASN A CA 1
ATOM 792 C C . ASN A 1 99 ? 32.773 -15.316 -49.392 1.00 88.38 99 ASN A C 1
ATOM 794 O O . ASN A 1 99 ? 33.483 -15.257 -48.392 1.00 88.38 99 ASN A O 1
ATOM 798 N N . SER A 1 100 ? 32.062 -16.405 -49.692 1.00 81.44 100 SER A N 1
ATOM 799 C CA . SER A 1 100 ? 32.067 -17.606 -48.843 1.00 81.44 100 SER A CA 1
ATOM 800 C C . SER A 1 100 ? 33.297 -18.499 -49.057 1.00 81.44 100 SER A C 1
ATOM 802 O O . SER A 1 100 ? 33.401 -19.546 -48.418 1.00 81.44 100 SER A O 1
ATOM 804 N N . ASN A 1 101 ? 34.211 -18.114 -49.954 1.00 79.38 101 ASN A N 1
ATOM 805 C CA . ASN A 1 101 ? 35.482 -18.800 -50.141 1.00 79.38 101 ASN A CA 1
ATOM 806 C C . ASN A 1 101 ? 36.556 -18.188 -49.230 1.00 79.38 101 ASN A C 1
ATOM 808 O O . ASN A 1 101 ? 36.741 -16.969 -49.233 1.00 79.38 101 ASN A O 1
ATOM 812 N N . ARG A 1 102 ? 37.222 -19.044 -48.451 1.00 68.00 102 ARG A N 1
ATOM 813 C CA . ARG A 1 102 ? 38.246 -18.669 -47.469 1.00 68.00 102 ARG A CA 1
ATOM 814 C C . ARG A 1 102 ? 39.627 -18.566 -48.102 1.00 68.00 102 ARG A C 1
ATOM 816 O O . ARG A 1 102 ? 39.915 -19.388 -48.997 1.00 68.00 102 ARG A O 1
#

Secondary structure (DSSP, 8-state):
-HHHHHHHHHHHHHHHHHHHHHHHHHHHHH---TTHHHHHH---HHHHHHHHHHHHHHHHHHHHHHHHHHHHHHT------------S--PPPP--------

InterPro domains:
  IPR001873 Epithelial sodium channel [PF00858] (28-102)

Organism: Nephila pilipes (NCBI:txid299642)

Sequence (102 aa):
DYNREYKGNLSSRKRSFNRFSAYCKTLCKQSLITGFPVIASTRSLPHKTLKIFVFVLCICGFLYQTSAFLRLYIAYPTMVDIQIENPDVVELPAISLCNSNR